Protein AF-A0A5E4SR79-F1 (afdb_monomer_lite)

pLDDT: mean 73.5, std 10.77, range [38.81, 87.5]

Sequence (90 aa):
MADSTNFITKLFDQFANAKVTSSKDPTVKHSFVEHLNEQIDELGTGDSSDPQKLARYQKAMMMFSVHTNAQASVIKGINDVDKGIIRDFN

Structure (mmCIF, N/CA/C/O backbone):
data_AF-A0A5E4SR79-F1
#
_entry.id   AF-A0A5E4SR79-F1
#
loop_
_atom_site.group_PDB
_atom_site.id
_atom_site.type_symbol
_atom_site.label_atom_id
_atom_site.label_alt_id
_atom_site.label_comp_id
_atom_site.label_asym_id
_atom_site.label_entity_id
_atom_site.label_seq_id
_atom_site.pdbx_PDB_ins_code
_atom_site.Cartn_x
_atom_site.Cartn_y
_atom_site.Cartn_z
_atom_site.occupancy
_atom_site.B_iso_or_equiv
_atom_site.auth_seq_id
_atom_site.auth_comp_id
_atom_site.auth_asym_id
_atom_site.auth_atom_id
_atom_site.pdbx_PDB_model_num
ATOM 1 N N . MET A 1 1 ? 30.478 -11.259 -13.122 1.00 38.81 1 MET A N 1
ATOM 2 C CA . MET A 1 1 ? 29.198 -11.346 -13.849 1.00 38.81 1 MET A CA 1
ATOM 3 C C . MET A 1 1 ? 28.519 -10.004 -13.683 1.00 38.81 1 MET A C 1
ATOM 5 O O . MET A 1 1 ? 28.302 -9.609 -12.546 1.00 38.81 1 MET A O 1
ATOM 9 N N . ALA A 1 2 ? 28.360 -9.241 -14.764 1.00 41.22 2 ALA A N 1
ATOM 10 C CA . ALA A 1 2 ? 27.713 -7.936 -14.695 1.00 41.22 2 ALA A CA 1
ATOM 11 C C . ALA A 1 2 ? 26.233 -8.167 -14.376 1.00 41.22 2 ALA A C 1
ATOM 13 O O . ALA A 1 2 ? 25.554 -8.876 -15.112 1.00 41.22 2 ALA A O 1
ATOM 14 N N . ASP A 1 3 ? 25.786 -7.642 -13.241 1.00 49.88 3 ASP A N 1
ATOM 15 C CA . ASP A 1 3 ? 24.400 -7.666 -12.785 1.00 49.88 3 ASP A CA 1
ATOM 16 C C . ASP A 1 3 ? 23.538 -6.895 -13.799 1.00 49.88 3 ASP A C 1
ATOM 18 O O . ASP A 1 3 ? 23.401 -5.675 -13.726 1.00 49.88 3 ASP A O 1
ATOM 22 N N . SER A 1 4 ? 23.025 -7.608 -14.804 1.00 52.81 4 SER A N 1
ATOM 23 C CA . SER A 1 4 ? 22.199 -7.085 -15.897 1.00 52.81 4 SER A CA 1
ATOM 24 C C . SER A 1 4 ? 20.757 -6.813 -15.465 1.00 52.81 4 SER A C 1
ATOM 26 O O . SER A 1 4 ? 19.860 -6.732 -16.303 1.00 52.81 4 SER A O 1
ATOM 28 N N . THR A 1 5 ? 20.506 -6.693 -14.163 1.00 58.66 5 THR A N 1
ATOM 29 C CA . THR A 1 5 ? 19.224 -6.228 -13.653 1.00 58.66 5 THR A CA 1
ATOM 30 C C . THR A 1 5 ? 19.153 -4.728 -13.942 1.00 58.66 5 THR A C 1
ATOM 32 O O . THR A 1 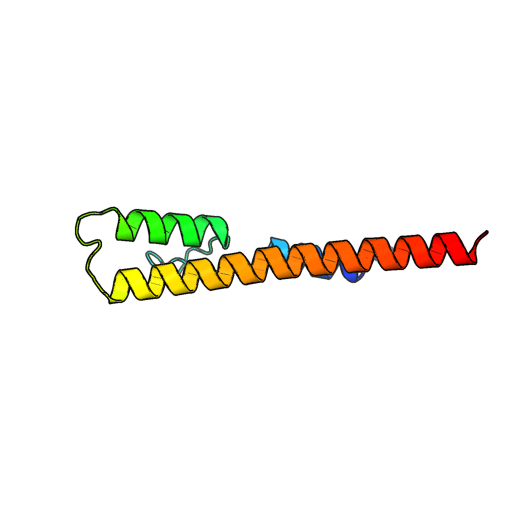5 ? 19.783 -3.918 -13.257 1.00 58.66 5 THR A O 1
ATOM 35 N N . ASN A 1 6 ? 18.458 -4.372 -15.028 1.00 72.12 6 ASN A N 1
ATOM 36 C CA . ASN A 1 6 ? 18.257 -2.998 -15.489 1.00 72.12 6 ASN A CA 1
ATOM 37 C C . ASN A 1 6 ? 17.843 -2.109 -14.296 1.00 72.12 6 ASN A C 1
ATOM 39 O O . ASN A 1 6 ? 17.056 -2.537 -13.452 1.00 72.12 6 ASN A O 1
ATOM 43 N N . PHE A 1 7 ? 18.379 -0.885 -14.197 1.00 69.38 7 PHE A N 1
ATOM 44 C CA . PHE A 1 7 ? 18.028 0.096 -13.155 1.00 69.38 7 PHE A CA 1
ATOM 45 C C . PHE A 1 7 ? 16.509 0.207 -12.953 1.00 69.38 7 PHE A C 1
ATOM 47 O O . PHE A 1 7 ? 16.019 0.278 -11.830 1.00 69.38 7 PHE A O 1
ATOM 54 N N . ILE A 1 8 ? 15.772 0.118 -14.054 1.00 64.56 8 ILE A N 1
ATOM 55 C CA . ILE A 1 8 ? 14.316 0.044 -14.111 1.00 64.56 8 ILE A CA 1
ATOM 56 C C . ILE A 1 8 ? 13.756 -1.154 -13.327 1.00 64.56 8 ILE A C 1
ATOM 58 O O . ILE A 1 8 ? 12.853 -0.985 -12.513 1.00 64.56 8 ILE A O 1
ATOM 62 N N . THR A 1 9 ? 14.275 -2.362 -13.557 1.00 70.94 9 THR A N 1
ATOM 63 C CA . THR A 1 9 ? 13.861 -3.586 -12.854 1.00 70.94 9 THR A CA 1
ATOM 64 C C . THR A 1 9 ? 14.161 -3.473 -11.364 1.00 70.94 9 THR A C 1
ATOM 66 O O . THR A 1 9 ? 13.321 -3.824 -10.546 1.00 70.94 9 THR A O 1
ATOM 69 N N . LYS A 1 10 ? 15.302 -2.874 -10.997 1.00 73.69 10 LYS A N 1
ATOM 70 C CA . LYS A 1 10 ? 15.642 -2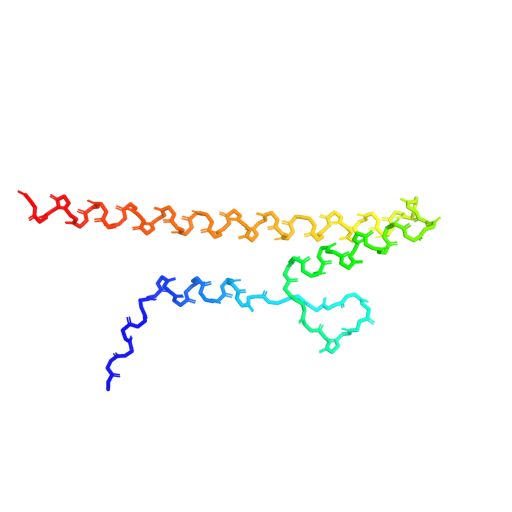.602 -9.591 1.00 73.69 10 LYS A CA 1
ATOM 71 C C . LYS A 1 10 ? 14.675 -1.616 -8.941 1.00 73.69 10 LYS A C 1
ATOM 73 O O . LYS A 1 10 ? 14.267 -1.833 -7.805 1.00 73.69 10 LYS A O 1
ATOM 78 N N . LEU A 1 11 ? 14.287 -0.554 -9.650 1.00 68.50 11 LEU A N 1
ATOM 79 C CA . LEU A 1 11 ? 13.264 0.377 -9.172 1.00 68.50 11 LEU A CA 1
ATOM 80 C C . LEU A 1 11 ? 11.915 -0.324 -9.012 1.00 68.50 11 LEU A C 1
ATOM 82 O O . LEU A 1 11 ? 11.263 -0.149 -7.987 1.00 68.50 11 LEU A O 1
ATOM 86 N N . PHE A 1 12 ? 11.511 -1.136 -9.990 1.00 71.75 12 PHE A N 1
ATOM 87 C CA . PHE A 1 12 ? 10.274 -1.906 -9.917 1.00 71.75 12 PHE A CA 1
ATOM 88 C C . PHE A 1 12 ? 10.271 -2.842 -8.707 1.00 71.75 12 PHE A C 1
ATOM 90 O O . PHE A 1 12 ? 9.333 -2.803 -7.916 1.00 71.75 12 PHE A O 1
ATOM 97 N N . ASP A 1 13 ? 11.349 -3.597 -8.504 1.00 73.44 13 ASP A N 1
ATOM 98 C CA . ASP A 1 13 ? 11.508 -4.481 -7.352 1.00 73.44 13 ASP A CA 1
ATOM 99 C C . ASP A 1 13 ? 11.511 -3.699 -6.039 1.00 73.44 13 ASP A C 1
ATOM 101 O O . ASP A 1 13 ? 10.899 -4.127 -5.063 1.00 73.44 13 ASP A O 1
ATOM 105 N N . GLN A 1 14 ? 12.151 -2.531 -5.993 1.00 76.06 14 GLN A N 1
ATOM 106 C CA . GLN A 1 14 ? 12.163 -1.686 -4.803 1.00 76.06 14 GLN A CA 1
ATOM 107 C C . GLN A 1 14 ? 10.767 -1.146 -4.472 1.00 76.06 14 GLN A C 1
ATOM 109 O O . GLN A 1 14 ? 10.403 -1.088 -3.297 1.00 76.06 14 GLN A O 1
ATOM 114 N N . PHE A 1 15 ? 9.968 -0.794 -5.484 1.00 71.00 15 PHE A N 1
ATOM 115 C CA . PHE A 1 15 ? 8.576 -0.396 -5.292 1.00 71.00 15 PHE A CA 1
ATOM 116 C C . PHE A 1 15 ? 7.697 -1.582 -4.900 1.00 71.00 15 PHE A C 1
ATOM 118 O O . PHE A 1 15 ? 6.952 -1.468 -3.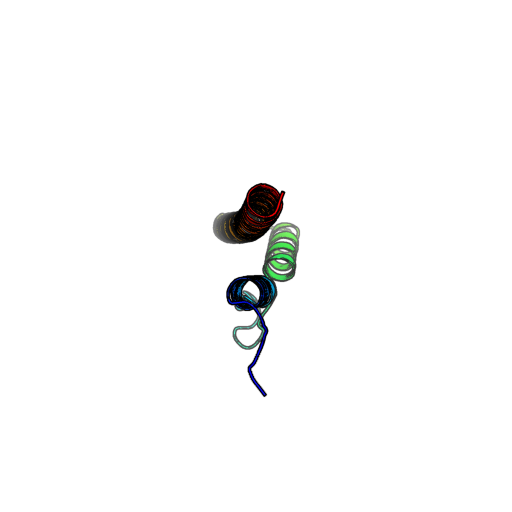935 1.00 71.00 15 PHE A O 1
ATOM 125 N N . ALA A 1 16 ? 7.787 -2.717 -5.594 1.00 73.00 16 ALA A N 1
ATOM 126 C CA . ALA A 1 16 ? 6.997 -3.917 -5.316 1.00 73.00 16 ALA A CA 1
ATOM 127 C C . ALA A 1 16 ? 7.277 -4.490 -3.917 1.00 73.00 16 ALA A C 1
ATOM 129 O O . ALA A 1 16 ? 6.363 -4.951 -3.239 1.00 73.00 16 ALA A O 1
ATOM 130 N N . ASN A 1 17 ? 8.527 -4.402 -3.457 1.00 78.81 17 ASN A N 1
ATOM 131 C CA . ASN A 1 17 ? 8.942 -4.849 -2.129 1.00 78.81 17 ASN A CA 1
ATOM 132 C C . ASN A 1 17 ? 8.876 -3.748 -1.063 1.00 78.81 17 ASN A C 1
ATOM 134 O O . ASN A 1 17 ? 9.303 -3.985 0.071 1.00 78.81 17 ASN A O 1
ATOM 138 N N . ALA A 1 18 ? 8.380 -2.550 -1.384 1.00 78.50 18 ALA A N 1
ATOM 139 C CA . ALA A 1 18 ? 8.215 -1.505 -0.387 1.00 78.50 18 ALA A CA 1
ATOM 140 C C . ALA A 1 18 ? 7.150 -1.939 0.633 1.00 78.50 18 ALA A C 1
ATOM 142 O O . ALA A 1 18 ? 6.017 -2.275 0.285 1.00 78.50 18 ALA A O 1
ATOM 143 N N . LYS A 1 19 ? 7.548 -1.956 1.908 1.00 79.38 19 LYS A N 1
ATOM 144 C CA . LYS A 1 19 ? 6.708 -2.398 3.022 1.00 79.38 19 LYS A CA 1
ATOM 145 C C . LYS A 1 19 ? 6.412 -1.247 3.967 1.00 79.38 19 LYS A C 1
ATOM 147 O O . LYS A 1 19 ? 7.259 -0.380 4.183 1.00 79.38 19 LYS A O 1
ATOM 152 N N . VAL A 1 20 ? 5.245 -1.302 4.588 1.00 79.50 20 VAL A N 1
ATOM 153 C CA . VAL A 1 20 ? 4.815 -0.403 5.657 1.00 79.50 20 VAL A CA 1
ATOM 154 C C . VAL A 1 20 ? 4.717 -1.215 6.944 1.00 79.50 20 VAL A C 1
ATOM 156 O O . VAL A 1 20 ? 4.354 -2.389 6.925 1.00 79.50 20 VAL A O 1
ATOM 159 N N . THR A 1 21 ? 5.094 -0.625 8.071 1.00 79.62 21 THR A N 1
ATOM 160 C CA . THR A 1 21 ? 4.887 -1.243 9.386 1.00 79.62 21 THR A CA 1
ATOM 161 C C . THR A 1 21 ? 3.394 -1.371 9.680 1.00 79.62 21 THR A C 1
ATOM 163 O O . THR A 1 21 ? 2.647 -0.417 9.451 1.00 79.62 21 THR A O 1
ATOM 166 N N . SER A 1 22 ? 2.976 -2.535 10.181 1.00 75.12 22 SER A N 1
ATOM 167 C CA . SER A 1 22 ? 1.600 -2.786 10.622 1.00 75.12 22 SER A CA 1
ATOM 168 C C . SER A 1 22 ? 1.168 -1.782 11.689 1.00 75.12 22 SER A C 1
ATOM 170 O O . SER A 1 22 ? 1.994 -1.283 12.458 1.00 75.12 22 SER A O 1
ATOM 172 N N . SER A 1 23 ? -0.135 -1.493 11.749 1.00 71.00 23 SER A N 1
ATOM 173 C CA . SER A 1 23 ? -0.681 -0.669 12.827 1.00 71.00 23 SER A CA 1
ATOM 174 C C . SER A 1 23 ? -0.863 -1.470 14.120 1.00 71.00 23 SER A C 1
ATOM 176 O O . SER A 1 23 ? -0.894 -0.866 15.194 1.00 71.00 23 SER A O 1
ATOM 178 N N . LYS A 1 24 ? -0.989 -2.799 14.027 1.00 71.31 24 LYS A N 1
ATOM 179 C CA . LYS A 1 24 ? -1.182 -3.707 15.169 1.00 71.31 24 LYS A CA 1
ATOM 180 C C . LYS A 1 24 ? 0.127 -4.185 15.790 1.00 71.31 24 LYS A C 1
ATOM 182 O O . LYS A 1 24 ? 0.175 -4.373 17.003 1.00 71.31 24 LYS A O 1
ATOM 187 N N . ASP A 1 25 ? 1.178 -4.353 14.988 1.00 74.88 25 ASP A N 1
ATOM 188 C CA . ASP A 1 25 ? 2.487 -4.808 15.466 1.00 74.88 25 ASP A CA 1
ATOM 189 C C . ASP A 1 25 ? 3.651 -4.073 14.764 1.00 74.88 25 ASP A C 1
ATOM 191 O O . ASP A 1 25 ? 3.872 -4.257 13.564 1.00 74.88 25 ASP A O 1
ATOM 195 N N . PRO A 1 26 ? 4.461 -3.276 15.486 1.00 75.69 26 PRO A N 1
ATOM 196 C CA . PRO A 1 26 ? 5.586 -2.548 14.898 1.00 75.69 26 PRO A CA 1
ATOM 197 C C . PRO A 1 26 ? 6.714 -3.455 14.372 1.00 75.69 26 PRO A C 1
ATOM 199 O O . PRO A 1 26 ? 7.590 -2.979 13.647 1.00 75.69 26 PRO A O 1
ATOM 202 N N . THR A 1 27 ? 6.718 -4.748 14.712 1.00 77.38 27 THR A N 1
ATOM 203 C CA . THR A 1 27 ? 7.692 -5.729 14.208 1.00 77.38 27 THR A CA 1
ATOM 204 C C . THR A 1 27 ? 7.281 -6.348 12.870 1.00 77.38 27 THR A C 1
ATOM 206 O O . THR A 1 27 ? 8.137 -6.856 12.138 1.00 77.38 27 THR A O 1
ATOM 209 N N . VAL A 1 28 ? 5.999 -6.248 12.500 1.00 80.12 28 VAL A N 1
ATOM 210 C CA . VAL A 1 28 ? 5.450 -6.826 11.271 1.00 80.12 28 VAL A CA 1
ATOM 211 C C . VAL A 1 28 ? 5.433 -5.781 10.157 1.00 80.12 28 VAL A C 1
ATOM 213 O O . VAL A 1 28 ? 4.960 -4.655 10.314 1.00 80.12 28 VAL A O 1
ATOM 216 N N . LYS A 1 29 ? 5.972 -6.159 8.995 1.00 82.00 29 LYS A N 1
ATOM 217 C CA . LYS A 1 29 ? 6.008 -5.326 7.789 1.00 82.00 29 LYS A CA 1
ATOM 218 C C . LYS A 1 29 ? 5.055 -5.894 6.742 1.00 82.00 29 LYS A C 1
ATOM 220 O O . LYS A 1 29 ? 5.302 -6.987 6.236 1.00 82.00 29 LYS A O 1
ATOM 225 N N . HIS A 1 30 ? 4.038 -5.123 6.385 1.00 81.12 30 HIS A N 1
ATOM 226 C CA . HIS A 1 30 ? 3.030 -5.463 5.386 1.00 81.12 30 HIS A CA 1
ATOM 227 C C . HIS A 1 30 ? 3.316 -4.803 4.040 1.00 81.12 30 HIS A C 1
ATOM 229 O O . HIS A 1 30 ? 3.917 -3.728 3.964 1.00 81.12 30 HIS A O 1
ATOM 235 N N . SER A 1 31 ? 2.854 -5.435 2.966 1.00 84.81 31 SER A N 1
ATOM 236 C CA . SER A 1 31 ? 2.646 -4.744 1.693 1.00 84.81 31 SER A CA 1
ATOM 237 C C . SER A 1 31 ? 1.575 -3.653 1.841 1.00 84.81 31 SER A C 1
ATOM 239 O O . SER A 1 31 ? 0.769 -3.667 2.774 1.00 84.81 31 SER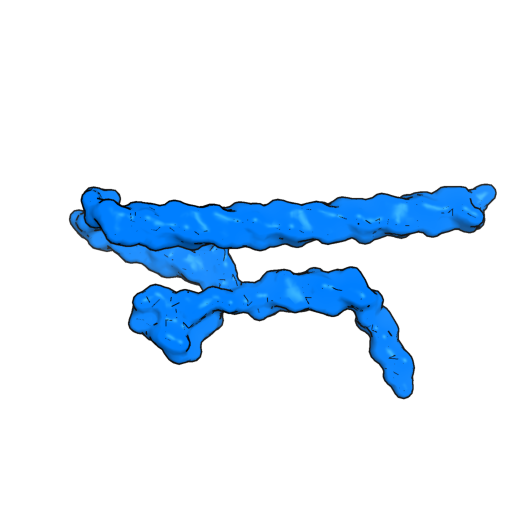 A O 1
ATOM 241 N N . PHE A 1 32 ? 1.522 -2.704 0.903 1.00 82.31 32 PHE A N 1
ATOM 242 C CA . PHE A 1 32 ? 0.495 -1.653 0.917 1.00 82.31 32 PHE A CA 1
ATOM 243 C C . PHE A 1 32 ? -0.936 -2.207 0.825 1.00 82.31 32 PHE A C 1
ATOM 245 O O . PHE A 1 32 ? -1.848 -1.617 1.398 1.00 82.31 32 PHE A O 1
ATOM 252 N N . VAL A 1 33 ? -1.125 -3.343 0.143 1.00 84.81 33 VAL A N 1
ATOM 253 C CA . VAL A 1 33 ? -2.425 -4.027 0.031 1.00 84.81 33 VAL A CA 1
ATOM 254 C C . VAL A 1 33 ? -2.837 -4.628 1.370 1.00 84.81 33 VAL A C 1
ATOM 256 O O . VAL A 1 33 ? -3.948 -4.395 1.836 1.00 84.81 33 VAL A O 1
ATOM 259 N N . GLU A 1 34 ? -1.936 -5.370 2.014 1.00 86.88 34 GLU A N 1
ATOM 260 C CA . GLU A 1 34 ? -2.196 -5.968 3.328 1.00 86.88 34 GLU A CA 1
ATOM 261 C C . GLU A 1 34 ? -2.456 -4.895 4.387 1.00 86.88 34 GLU A C 1
ATOM 263 O O . GLU A 1 34 ? -3.384 -5.030 5.177 1.00 86.88 34 GLU A O 1
ATOM 268 N N . HIS A 1 35 ? -1.697 -3.796 4.355 1.00 86.94 35 HIS A N 1
ATOM 269 C CA . HIS A 1 35 ? -1.918 -2.670 5.254 1.00 86.94 35 HIS A CA 1
ATOM 270 C C . HIS A 1 35 ? -3.281 -2.001 5.018 1.00 86.94 35 HIS A C 1
ATOM 272 O O . HIS A 1 35 ? -3.966 -1.656 5.976 1.00 86.94 35 HIS A O 1
ATOM 278 N N . LEU A 1 36 ? -3.715 -1.842 3.761 1.00 85.75 36 LEU A N 1
ATOM 279 C CA . LEU A 1 36 ? -5.047 -1.316 3.452 1.00 85.75 36 LEU A CA 1
ATOM 280 C C . LEU A 1 36 ? -6.155 -2.248 3.965 1.00 85.75 36 LEU A C 1
ATOM 282 O O . LEU A 1 36 ? -7.094 -1.766 4.593 1.00 85.75 36 LEU A O 1
ATOM 286 N N . ASN A 1 37 ? -6.026 -3.559 3.751 1.00 87.50 37 ASN A N 1
ATOM 287 C CA . ASN A 1 37 ? -6.986 -4.547 4.250 1.00 87.50 37 ASN A CA 1
ATOM 288 C C . ASN A 1 37 ? -7.059 -4.540 5.783 1.00 87.50 37 ASN A C 1
ATOM 290 O O . ASN A 1 37 ? -8.151 -4.519 6.339 1.00 87.50 37 ASN A O 1
ATOM 294 N N . GLU A 1 38 ? -5.915 -4.440 6.467 1.00 87.38 38 GLU A N 1
ATOM 295 C CA . GLU A 1 38 ? -5.860 -4.320 7.929 1.00 87.38 38 GLU A CA 1
ATOM 296 C C . GLU A 1 38 ? -6.671 -3.113 8.430 1.00 87.38 38 GLU A C 1
ATOM 298 O O . GLU A 1 38 ? -7.421 -3.230 9.399 1.00 87.38 38 GLU A O 1
ATOM 303 N N . GLN A 1 39 ? -6.553 -1.961 7.760 1.00 85.94 39 GLN A N 1
ATOM 304 C CA . GLN A 1 39 ? -7.293 -0.752 8.135 1.00 85.94 39 GLN A CA 1
ATOM 305 C C . GLN A 1 39 ? -8.783 -0.815 7.756 1.00 85.94 39 GLN A C 1
ATOM 307 O O . GLN A 1 39 ? -9.609 -0.230 8.456 1.00 85.94 39 GLN A O 1
ATOM 312 N N . ILE A 1 40 ? -9.146 -1.532 6.685 1.00 85.56 40 ILE A N 1
ATOM 313 C CA . ILE A 1 40 ? -10.550 -1.823 6.341 1.00 85.56 40 ILE A CA 1
ATOM 314 C C . ILE A 1 40 ? -11.191 -2.678 7.436 1.00 85.56 40 ILE A C 1
ATOM 316 O O . ILE A 1 40 ? -12.279 -2.347 7.908 1.00 85.56 40 ILE A O 1
ATOM 320 N N . ASP A 1 41 ? -10.500 -3.727 7.879 1.00 86.81 41 ASP A N 1
ATOM 321 C CA . ASP A 1 41 ? -10.985 -4.612 8.938 1.00 86.81 41 ASP A CA 1
ATOM 322 C C . ASP A 1 41 ? -11.151 -3.850 10.262 1.00 86.81 41 ASP A C 1
ATOM 324 O O . ASP A 1 41 ? -12.173 -3.982 10.938 1.00 86.81 41 ASP A O 1
ATOM 328 N N . GLU A 1 42 ? -10.192 -2.986 10.618 1.00 83.06 42 GLU A N 1
ATOM 329 C CA . GLU A 1 42 ? -10.300 -2.126 11.806 1.00 83.06 42 GLU A CA 1
ATOM 330 C C . GLU A 1 42 ? -11.508 -1.180 11.747 1.00 83.06 42 GLU A C 1
ATOM 332 O O . GLU A 1 42 ? -12.183 -0.984 12.764 1.00 83.06 42 GLU A O 1
ATOM 337 N N . LEU A 1 43 ? -11.813 -0.627 10.569 1.00 79.94 43 LEU A N 1
ATOM 338 C CA . LEU A 1 43 ? -12.966 0.249 10.358 1.00 79.94 43 LEU A CA 1
ATOM 339 C C . LEU A 1 43 ? -14.301 -0.519 10.384 1.00 79.94 43 LEU A C 1
ATOM 341 O O . LEU A 1 43 ? -15.313 0.014 10.847 1.00 79.94 43 LEU A O 1
ATOM 345 N N . GLY A 1 44 ? -14.307 -1.769 9.907 1.00 72.44 44 GLY A N 1
ATOM 346 C CA . GLY A 1 44 ? -15.474 -2.657 9.890 1.00 72.44 44 GLY A CA 1
ATOM 347 C C . GLY A 1 44 ? -15.865 -3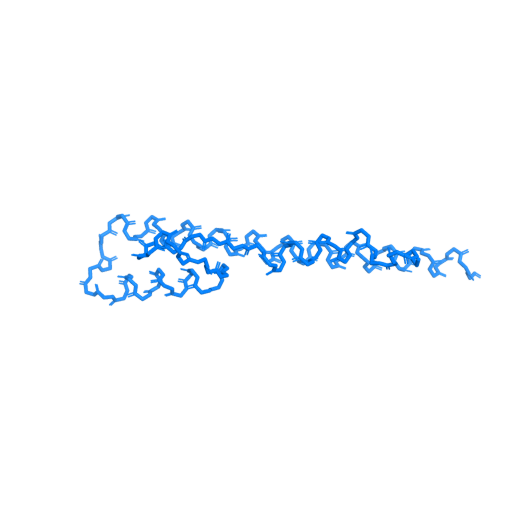.206 11.268 1.00 72.44 44 GLY A C 1
ATOM 348 O O . GLY A 1 44 ? -17.023 -3.563 11.488 1.00 72.44 44 GLY A O 1
ATOM 349 N N . THR A 1 45 ? -14.936 -3.236 12.228 1.00 68.62 45 THR A N 1
ATOM 350 C CA . THR A 1 45 ? -15.226 -3.640 13.614 1.00 68.62 45 THR A CA 1
ATOM 351 C C . THR A 1 45 ? -15.865 -2.505 14.427 1.00 68.62 45 THR A C 1
ATOM 353 O O . THR A 1 45 ? -15.185 -1.736 15.103 1.00 68.62 45 THR A O 1
ATOM 356 N N . GLY A 1 46 ? -17.198 -2.405 14.355 1.00 57.34 46 GLY A N 1
ATOM 357 C CA . GLY A 1 46 ? -18.092 -1.815 15.372 1.00 57.34 46 GLY A CA 1
ATOM 358 C C . GLY A 1 46 ? -18.066 -0.295 15.604 1.00 57.34 46 GLY A C 1
ATOM 359 O O . GLY A 1 46 ? -19.080 0.246 16.027 1.00 57.34 46 GLY A O 1
ATOM 360 N N . ASP A 1 47 ? -16.966 0.392 15.293 1.00 62.50 47 ASP A N 1
ATOM 361 C CA . ASP A 1 47 ? -16.744 1.828 15.539 1.00 62.50 47 ASP A CA 1
ATOM 362 C C . ASP A 1 47 ? -16.281 2.536 14.254 1.00 62.50 47 ASP A C 1
ATOM 364 O O . ASP A 1 47 ? -15.254 3.216 14.201 1.00 62.50 47 ASP A O 1
ATOM 368 N N . SER A 1 48 ? -17.041 2.366 13.171 1.00 61.12 48 SER A N 1
ATOM 369 C CA . SER A 1 48 ? -16.774 2.994 11.863 1.00 61.12 48 SER A CA 1
ATOM 370 C C . SER A 1 48 ? -16.843 4.531 11.896 1.00 61.12 48 SER A C 1
ATOM 372 O O . SER A 1 48 ? -16.479 5.199 10.930 1.00 61.12 48 SER A O 1
ATOM 374 N N . SER A 1 49 ? -17.315 5.091 13.010 1.00 68.56 49 SER A N 1
ATOM 375 C CA . SER A 1 49 ? -17.407 6.518 13.311 1.00 68.56 49 SER A CA 1
ATOM 376 C C . SER A 1 49 ? -16.200 7.085 14.067 1.00 68.56 49 SER A C 1
ATOM 378 O O . SER A 1 49 ? -16.184 8.287 14.324 1.00 68.56 49 SER A O 1
ATOM 380 N N . ASP A 1 50 ? -15.192 6.276 14.421 1.00 79.38 50 ASP A N 1
ATOM 381 C CA . ASP A 1 50 ? -13.969 6.786 15.050 1.00 79.38 50 ASP A CA 1
ATOM 382 C C . ASP A 1 50 ? -13.133 7.595 14.029 1.00 79.38 50 ASP A C 1
ATOM 384 O O . ASP A 1 50 ? -12.602 7.027 13.062 1.00 79.38 50 ASP A O 1
ATOM 388 N N . PRO A 1 51 ? -12.964 8.919 14.225 1.00 82.19 51 PRO A N 1
ATOM 389 C CA . PRO A 1 51 ? -12.208 9.763 13.305 1.00 82.19 51 PRO A CA 1
ATOM 390 C C . PRO A 1 51 ? -10.732 9.361 13.196 1.00 82.19 51 PRO A C 1
ATOM 392 O O . PRO A 1 51 ? -10.113 9.605 12.157 1.00 82.19 51 PRO A O 1
ATOM 395 N N . GLN A 1 52 ? -10.155 8.709 14.211 1.00 83.56 52 GLN A N 1
ATOM 396 C CA . GLN A 1 52 ? -8.787 8.198 14.127 1.00 83.56 52 GLN A CA 1
ATOM 397 C C . GLN A 1 52 ? -8.691 6.999 13.180 1.00 83.56 52 GLN A C 1
ATOM 399 O O . GLN A 1 52 ? -7.762 6.943 12.372 1.00 83.56 52 GLN A O 1
ATOM 404 N N . LYS A 1 53 ? -9.656 6.072 13.222 1.00 82.12 53 LYS A N 1
ATOM 405 C CA . LYS A 1 53 ? -9.707 4.921 12.301 1.00 82.12 53 LYS A CA 1
ATOM 406 C C . LYS A 1 53 ? -9.936 5.372 10.861 1.00 82.12 53 LYS A C 1
ATOM 408 O O . LYS A 1 53 ? -9.241 4.917 9.955 1.00 82.12 53 LYS A O 1
ATOM 413 N N . LEU A 1 54 ? -10.825 6.346 10.654 1.00 82.56 54 LEU A N 1
ATOM 414 C CA . LEU A 1 54 ? -11.051 6.955 9.340 1.00 82.56 54 LEU A CA 1
ATOM 415 C C . LEU A 1 54 ? -9.783 7.620 8.794 1.00 82.56 54 LEU A C 1
ATOM 417 O O . LEU A 1 54 ? -9.434 7.408 7.634 1.00 82.56 54 LEU A O 1
ATOM 421 N N . ALA A 1 55 ? -9.057 8.378 9.619 1.00 85.12 55 ALA A N 1
ATOM 422 C CA . ALA A 1 55 ? -7.806 9.007 9.203 1.00 85.12 55 ALA A CA 1
ATOM 423 C C . ALA A 1 55 ? -6.741 7.973 8.796 1.00 85.12 55 ALA A C 1
ATOM 425 O O . ALA A 1 55 ? -6.047 8.164 7.793 1.00 85.12 55 ALA A O 1
ATOM 426 N N . ARG A 1 56 ? -6.621 6.862 9.535 1.00 84.69 56 ARG A N 1
ATOM 427 C CA . ARG A 1 56 ? -5.684 5.780 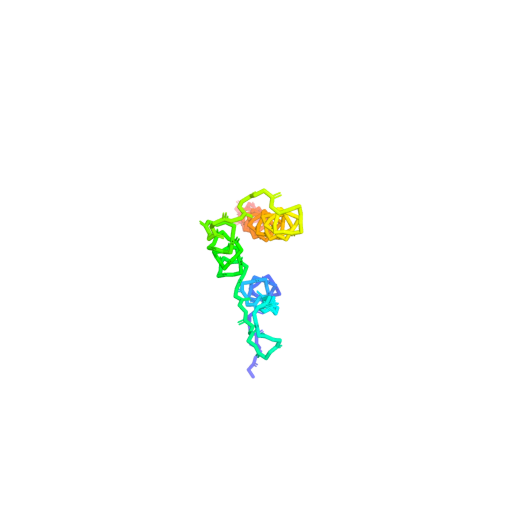9.193 1.00 84.69 56 ARG A CA 1
ATOM 428 C C . ARG A 1 56 ? -6.073 5.072 7.900 1.00 84.69 56 ARG A C 1
ATOM 430 O O . ARG A 1 56 ? -5.214 4.896 7.039 1.00 84.69 56 ARG A O 1
ATOM 437 N N . TYR A 1 57 ? -7.355 4.757 7.723 1.00 85.88 57 TYR A N 1
ATOM 438 C CA . TYR A 1 57 ? -7.874 4.192 6.480 1.00 85.88 57 TYR A CA 1
ATOM 439 C C . TYR A 1 57 ? -7.600 5.109 5.278 1.00 85.88 57 TYR A C 1
ATOM 441 O O . TYR A 1 57 ? -7.041 4.666 4.276 1.00 85.88 57 TYR A O 1
ATOM 449 N N . GLN A 1 58 ? -7.904 6.406 5.395 1.00 85.25 58 GLN A N 1
ATOM 450 C CA . GLN A 1 58 ? -7.650 7.389 4.336 1.00 85.25 58 GLN A CA 1
ATOM 451 C C . GLN A 1 58 ? -6.160 7.480 3.987 1.00 85.25 58 GLN A C 1
ATOM 453 O O . GLN A 1 58 ? -5.789 7.474 2.811 1.00 85.25 58 GLN A O 1
ATOM 458 N N . LYS A 1 59 ? -5.285 7.489 4.999 1.00 85.81 59 LYS A N 1
ATOM 459 C CA . LYS A 1 59 ? -3.833 7.453 4.798 1.00 85.81 59 LYS A CA 1
ATOM 460 C C . LYS A 1 59 ? -3.395 6.178 4.068 1.00 85.81 59 LYS A C 1
ATOM 462 O O . LYS A 1 59 ? -2.611 6.267 3.125 1.00 85.81 59 LYS A O 1
ATOM 467 N N . ALA A 1 60 ? -3.900 5.011 4.469 1.00 85.25 60 ALA A N 1
ATOM 468 C CA . ALA A 1 60 ? -3.596 3.737 3.818 1.00 85.25 60 ALA A CA 1
ATOM 469 C C . ALA A 1 60 ? -4.062 3.716 2.353 1.00 85.25 60 ALA A C 1
ATOM 471 O O . ALA A 1 60 ? -3.302 3.305 1.476 1.00 85.25 60 ALA A O 1
ATOM 472 N N . MET A 1 61 ? -5.252 4.252 2.065 1.00 83.00 61 MET A N 1
ATOM 473 C CA . MET A 1 61 ? -5.770 4.390 0.700 1.00 83.00 61 MET A CA 1
ATOM 474 C C . MET A 1 61 ? -4.890 5.294 -0.170 1.00 83.00 61 MET A C 1
ATOM 476 O O . MET A 1 61 ? -4.580 4.939 -1.308 1.00 83.00 61 MET A O 1
ATOM 480 N N . MET A 1 62 ? -4.458 6.447 0.354 1.00 81.62 62 MET A N 1
ATOM 481 C CA . MET A 1 62 ? -3.553 7.348 -0.367 1.00 81.62 62 MET A CA 1
ATOM 482 C C . MET A 1 62 ? -2.216 6.668 -0.673 1.00 81.62 62 MET A C 1
ATOM 484 O O . MET A 1 62 ? -1.730 6.761 -1.799 1.00 81.62 62 MET A O 1
ATOM 488 N N . MET A 1 63 ? -1.644 5.948 0.297 1.00 79.25 63 MET A N 1
ATOM 489 C CA . MET A 1 63 ? -0.395 5.204 0.097 1.00 79.25 63 MET A CA 1
ATOM 490 C C . MET A 1 63 ? -0.544 4.115 -0.971 1.00 79.25 63 MET A C 1
ATOM 492 O O . MET A 1 63 ? 0.308 4.008 -1.851 1.00 79.25 63 MET A O 1
ATOM 496 N N . PHE A 1 64 ? -1.642 3.355 -0.941 1.00 82.81 64 PHE A N 1
ATOM 497 C CA . PHE A 1 64 ? -1.943 2.352 -1.960 1.00 82.81 64 PHE A CA 1
ATOM 498 C C . PHE A 1 64 ? -2.097 2.976 -3.357 1.00 82.81 64 PHE A C 1
ATOM 500 O O . PHE A 1 64 ? -1.472 2.510 -4.305 1.00 82.81 64 PHE A O 1
ATOM 507 N N . SER A 1 65 ? -2.848 4.074 -3.475 1.00 81.31 65 SER A N 1
ATOM 508 C CA . SER A 1 65 ? -3.059 4.780 -4.747 1.00 81.31 65 SER A CA 1
ATOM 509 C C . SER A 1 65 ? -1.757 5.329 -5.337 1.00 81.31 65 SER A C 1
ATOM 511 O O . SER A 1 65 ? -1.475 5.152 -6.523 1.00 81.31 65 SER A O 1
ATOM 513 N N . VAL A 1 66 ? -0.910 5.957 -4.515 1.00 79.81 66 VAL A N 1
ATOM 514 C CA . VAL A 1 66 ? 0.412 6.426 -4.960 1.00 79.81 66 VAL A CA 1
ATOM 515 C C . VAL A 1 66 ? 1.270 5.251 -5.420 1.00 79.81 66 VAL A C 1
ATOM 517 O O . VAL A 1 66 ? 1.908 5.349 -6.464 1.00 79.81 66 VAL A O 1
ATOM 520 N N . HIS A 1 67 ? 1.252 4.132 -4.696 1.00 78.50 67 HIS A N 1
ATOM 521 C CA . HIS A 1 67 ? 1.998 2.932 -5.064 1.00 78.50 67 HIS A CA 1
ATOM 522 C C . HIS A 1 67 ? 1.555 2.365 -6.423 1.00 78.50 67 HIS A C 1
ATOM 524 O O . HIS A 1 67 ? 2.400 2.141 -7.292 1.00 78.50 67 HIS A O 1
ATOM 530 N N . THR A 1 68 ? 0.250 2.213 -6.665 1.00 78.69 68 THR A N 1
ATOM 531 C CA . THR A 1 68 ? -0.267 1.716 -7.952 1.00 78.69 68 THR A CA 1
ATOM 532 C C . THR A 1 68 ? -0.013 2.696 -9.098 1.00 78.69 68 THR A C 1
ATOM 534 O O . THR A 1 68 ? 0.373 2.287 -10.193 1.00 78.69 68 THR A O 1
ATOM 537 N N . ASN A 1 69 ? -0.166 4.001 -8.853 1.00 76.75 69 ASN A N 1
ATOM 538 C CA . ASN A 1 69 ? 0.069 5.034 -9.865 1.00 76.75 69 ASN A CA 1
ATOM 539 C C . ASN A 1 69 ? 1.558 5.169 -10.216 1.00 76.75 69 ASN A C 1
ATOM 541 O O . ASN A 1 69 ? 1.905 5.371 -11.383 1.00 76.75 69 ASN A O 1
ATOM 545 N N . ALA A 1 70 ? 2.445 5.028 -9.228 1.00 71.44 70 ALA A N 1
ATOM 546 C CA . ALA A 1 70 ? 3.887 5.008 -9.438 1.00 71.44 70 ALA A CA 1
ATOM 547 C C . ALA A 1 70 ? 4.309 3.775 -10.250 1.00 71.44 70 ALA A C 1
ATOM 549 O O . ALA A 1 70 ? 5.038 3.924 -11.229 1.00 71.44 70 ALA A O 1
ATOM 550 N N . GLN A 1 71 ? 3.789 2.585 -9.924 1.00 72.50 71 GLN A N 1
ATOM 551 C CA . GLN A 1 71 ? 4.028 1.373 -10.717 1.00 72.50 71 GLN A CA 1
ATOM 552 C C . GLN A 1 71 ? 3.565 1.540 -12.168 1.00 72.50 71 GLN A C 1
ATOM 554 O O . GLN A 1 71 ? 4.333 1.268 -13.089 1.00 72.50 71 GLN A O 1
ATOM 559 N N . ALA A 1 72 ? 2.352 2.053 -12.392 1.00 73.31 72 ALA A N 1
ATOM 560 C CA . ALA A 1 72 ? 1.826 2.272 -13.738 1.00 73.31 72 ALA A CA 1
ATOM 561 C C . ALA A 1 72 ? 2.658 3.293 -14.540 1.00 73.31 72 ALA A C 1
ATOM 563 O O . ALA A 1 72 ? 2.911 3.092 -15.729 1.00 73.31 72 ALA A O 1
ATOM 564 N N . SER A 1 73 ? 3.127 4.364 -13.891 1.00 72.12 73 SER A N 1
ATOM 565 C CA . SER A 1 73 ? 3.969 5.388 -14.525 1.00 72.12 73 SER A CA 1
ATOM 566 C C . SER A 1 73 ? 5.347 4.848 -14.909 1.00 72.12 73 SER A C 1
ATOM 568 O O . SER A 1 73 ? 5.843 5.157 -15.992 1.00 72.12 73 SER A O 1
ATOM 570 N N . VAL A 1 74 ? 5.939 3.995 -14.066 1.00 69.50 74 VAL A N 1
ATOM 571 C CA . VAL A 1 74 ? 7.189 3.293 -14.385 1.00 69.50 74 VAL A CA 1
ATOM 572 C C . VAL A 1 74 ? 6.976 2.354 -15.573 1.00 69.50 74 VAL A C 1
ATOM 574 O O . VAL A 1 74 ? 7.710 2.463 -16.548 1.00 69.50 74 VAL A O 1
ATOM 577 N N . ILE A 1 75 ? 5.934 1.513 -15.561 1.00 66.62 75 ILE A N 1
ATOM 578 C CA . ILE A 1 75 ? 5.615 0.595 -16.675 1.00 66.62 75 ILE A CA 1
ATOM 579 C C . ILE A 1 75 ? 5.435 1.354 -17.995 1.00 66.62 75 ILE A C 1
ATOM 581 O O . ILE A 1 75 ? 5.938 0.928 -19.037 1.00 66.62 75 ILE A O 1
ATOM 585 N N . LYS A 1 76 ? 4.745 2.499 -17.963 1.00 70.19 76 LYS A N 1
ATOM 586 C CA . LYS A 1 76 ? 4.574 3.344 -19.146 1.00 70.19 76 LYS A CA 1
ATOM 587 C C . LYS A 1 76 ? 5.916 3.871 -19.662 1.00 70.19 76 LYS A C 1
ATOM 589 O O . LYS A 1 76 ? 6.175 3.769 -20.856 1.00 70.19 76 LYS A O 1
ATOM 594 N N . GLY A 1 77 ? 6.772 4.379 -18.772 1.00 66.62 77 GLY A N 1
ATOM 595 C CA . GLY A 1 77 ? 8.106 4.858 -19.138 1.00 66.62 77 GLY A CA 1
ATOM 596 C C . GLY A 1 77 ? 8.972 3.779 -19.796 1.00 66.62 77 GLY A C 1
ATOM 597 O O . GLY A 1 77 ? 9.681 4.073 -20.752 1.00 66.62 77 GLY A O 1
ATOM 598 N N . ILE A 1 78 ? 8.863 2.524 -19.346 1.00 64.25 78 ILE A N 1
ATOM 599 C CA . ILE A 1 78 ? 9.557 1.374 -19.955 1.00 64.25 78 ILE A CA 1
ATOM 600 C C . ILE A 1 78 ? 9.084 1.150 -21.390 1.00 64.25 78 ILE A C 1
ATOM 602 O O . ILE A 1 78 ? 9.896 1.095 -22.307 1.00 64.25 78 ILE A O 1
ATOM 606 N N . ASN A 1 79 ? 7.767 1.074 -21.590 1.00 67.00 79 ASN A N 1
ATOM 607 C CA . ASN A 1 79 ? 7.176 0.842 -22.907 1.00 67.00 79 ASN A CA 1
ATOM 608 C C . ASN A 1 79 ? 7.547 1.956 -23.906 1.00 67.00 79 ASN A C 1
ATOM 610 O O . ASN A 1 79 ? 7.786 1.691 -25.082 1.00 67.00 79 ASN A O 1
ATOM 614 N N . ASP A 1 80 ? 7.634 3.204 -23.443 1.00 67.94 80 ASP A N 1
ATOM 615 C CA . ASP A 1 80 ? 8.029 4.333 -24.289 1.00 67.94 80 ASP A CA 1
ATOM 616 C C . ASP A 1 80 ? 9.526 4.290 -24.667 1.00 67.94 80 ASP A C 1
ATOM 618 O O . ASP A 1 80 ? 9.867 4.593 -25.813 1.00 67.94 80 ASP A O 1
ATOM 622 N N . VAL A 1 81 ? 10.416 3.855 -23.762 1.00 67.31 81 VAL A N 1
ATOM 623 C CA . VAL A 1 81 ? 11.844 3.629 -24.074 1.00 67.31 81 VAL A CA 1
ATOM 624 C C . VAL A 1 81 ? 12.015 2.487 -25.074 1.00 67.31 81 VAL A C 1
ATOM 626 O O . VAL A 1 81 ? 12.720 2.659 -26.068 1.00 67.31 81 VAL A O 1
ATOM 629 N N . ASP A 1 82 ? 11.331 1.359 -24.869 1.00 60.28 82 ASP A N 1
ATOM 630 C CA . ASP A 1 82 ? 11.403 0.208 -25.777 1.00 60.28 82 ASP A CA 1
ATOM 631 C C . ASP A 1 82 ? 10.914 0.572 -27.186 1.00 60.28 82 ASP A C 1
ATOM 633 O O . ASP A 1 82 ? 11.556 0.239 -28.184 1.00 60.28 82 ASP A O 1
ATOM 637 N N . LYS A 1 83 ? 9.819 1.338 -27.291 1.00 66.00 83 LYS A N 1
ATOM 638 C CA . LYS A 1 83 ? 9.344 1.875 -28.576 1.00 66.00 83 LYS A CA 1
ATOM 639 C C . LYS A 1 83 ? 10.343 2.833 -29.221 1.00 66.00 83 LYS A C 1
ATOM 641 O O . LYS A 1 83 ? 10.485 2.810 -30.442 1.00 66.00 83 LYS A O 1
ATOM 646 N N . GLY A 1 84 ? 11.006 3.679 -28.431 1.00 66.75 84 GLY A N 1
ATOM 647 C CA . GLY A 1 84 ? 12.041 4.595 -28.913 1.00 66.75 84 GLY A CA 1
ATOM 648 C C . GLY A 1 84 ? 13.239 3.852 -29.503 1.00 66.75 84 GLY A C 1
ATOM 649 O O . GLY A 1 84 ? 13.652 4.157 -30.616 1.00 66.75 84 GLY A O 1
ATOM 650 N N . ILE A 1 85 ? 13.722 2.818 -28.808 1.00 60.50 85 ILE A N 1
ATOM 651 C CA . ILE A 1 85 ? 14.806 1.952 -29.285 1.00 60.50 85 ILE A CA 1
ATOM 652 C C . ILE A 1 85 ? 14.396 1.257 -30.589 1.00 60.50 85 ILE A C 1
ATOM 654 O O . ILE A 1 85 ? 15.111 1.358 -31.577 1.00 60.50 85 ILE A O 1
ATOM 658 N N . ILE A 1 86 ? 13.228 0.606 -30.645 1.00 61.31 86 ILE A N 1
ATOM 659 C CA . ILE A 1 86 ? 12.767 -0.082 -31.867 1.00 61.31 86 ILE A CA 1
ATOM 660 C C . ILE A 1 86 ? 12.659 0.883 -33.057 1.00 61.31 86 ILE A C 1
ATOM 662 O O . ILE A 1 86 ? 12.982 0.503 -34.179 1.00 61.31 86 ILE A O 1
ATOM 666 N N . ARG A 1 87 ? 12.226 2.129 -32.827 1.00 55.91 87 ARG A N 1
ATOM 667 C CA . ARG A 1 87 ? 12.127 3.150 -33.878 1.00 55.91 87 ARG A CA 1
ATOM 668 C C . ARG A 1 87 ? 13.491 3.568 -34.428 1.00 55.91 87 ARG A C 1
ATOM 670 O O . ARG A 1 87 ? 13.580 3.838 -35.615 1.00 55.91 87 ARG A O 1
ATOM 677 N N . ASP A 1 88 ? 14.517 3.635 -33.587 1.00 59.53 88 ASP A N 1
ATOM 678 C CA . ASP A 1 88 ? 15.856 4.074 -33.996 1.00 59.53 88 ASP A CA 1
ATOM 679 C C . ASP A 1 88 ? 16.675 2.944 -34.668 1.00 59.53 88 ASP A C 1
ATOM 681 O O . ASP A 1 88 ? 17.704 3.211 -35.285 1.00 59.53 88 ASP A O 1
ATOM 685 N N . PHE A 1 89 ? 16.216 1.687 -34.579 1.00 55.38 89 PHE A N 1
ATOM 686 C CA . PHE A 1 89 ? 16.827 0.507 -35.215 1.00 55.38 89 PHE A CA 1
ATOM 687 C C . PHE A 1 89 ? 16.101 0.024 -36.490 1.00 55.38 89 PHE A C 1
ATOM 689 O O . PHE A 1 89 ? 16.414 -1.061 -36.989 1.00 55.38 89 PHE A O 1
ATOM 696 N N . ASN A 1 90 ? 15.158 0.808 -37.020 1.00 48.25 90 ASN A N 1
ATOM 697 C CA . ASN A 1 90 ? 14.393 0.531 -38.243 1.00 48.25 90 ASN A CA 1
ATOM 698 C C . ASN A 1 90 ? 14.547 1.682 -39.247 1.00 48.25 90 ASN A C 1
ATOM 700 O O . ASN A 1 90 ? 14.487 1.413 -40.466 1.00 48.25 90 ASN A O 1
#

Organism: NCBI:txid1891094

InterPro domains:
  IPR021123 Type III secretion, needle-protein-like [PF09392] (35-87)
  IPR037203 Type III secretion, needle-protein-like superfamily [SSF140129] (33-85)

Foldseek 3Di:
DPPPCPPLNVVLCCLQPDWDQAPVDNVDTHDLVVNLVSLVVVCVPDCVVPVVSVVSNVVSVVVVVCSVVVNVVSVVVVVVVVVVVVVVVD

Secondary structure (DSSP, 8-state):
------HHHHHHHHHHT--EE-SS-TT-EE-HHHHHHHHHHHHHSS-TT-HHHHHHHHHHHHHHHHHHHHHHHHHHHHHHHHHHHHHHT-

Radius of gyration: 18.47 Å; chains: 1; bounding box: 47×21×54 Å